Protein AF-A0A7X0LPM1-F1 (afdb_monomer)

InterPro domains:
  IPR023393 START-like domain superfamily [G3DSA:3.30.530.20] (6-110)

Organism: NCBI:txid67283

Nearest PDB structures (foldseek):
  7d63-assembly1_RT  TM=2.362E-01  e=3.576E-01  Saccharomyces cerevisiae S288C
  7d5t-assembly1_RT  TM=2.771E-01  e=4.647E-01  Saccharomyces cerevisiae S288C
  7mqa-assembly1_SW  TM=3.100E-01  e=1.613E+00  Homo sapiens
  3kow-assembly4_B  TM=3.788E-01  e=2.723E+00  Acetoanaerobium sticklandii

Radius of gyration: 17.1 Å; Cα contacts (8 Å, |Δi|>4): 146; chains: 1; bounding box: 36×41×49 Å

Solvent-accessible surface area (backbone atoms only — not comparable to full-atom values): 8740 Å² total; per-residue (Å²): 141,82,83,85,77,85,82,76,94,67,86,87,56,89,68,58,66,65,49,72,46,73,47,76,34,82,39,55,65,87,78,60,50,89,93,68,54,47,63,62,53,51,78,50,50,84,52,40,45,78,48,78,44,73,26,79,89,79,52,22,20,27,45,33,37,28,49,71,60,80,68,61,67,71,40,69,30,73,64,18,57,76,75,68,51,28,67,64,52,58,53,51,45,23,50,51,38,31,42,27,35,74,66,72,70,43,70,76,72,78,77,75,86,88,81,70,74,93,43,84,71,40,57,63,47,58,70,59,56,84,68,74,86,73,77,89,79,132

pLDDT: mean 70.12, std 21.26, range [30.03, 94.81]

Secondary structure (DSSP, 8-state):
-------------GGGGGPPEEEEESS-TTT--GGG--HHHHTTGGGEEEEEEEPTTS--EEEEEEESSPPPTTTTSHHHHHHT--HHHHHHHHHHHHHHHHHHSS--PPPP-------HHHHHHHHHSTT--S----

Sequence (138 aa):
MFVLRTMAARGAEPDDVHRWLVVTVQRGPGDLQPDKLPTPLQDYGDRIETRLSPAPGDRGTEIAVRFRQPPPAQSASVGARITGDDPRQGLRLALREAKSLLETGEIMRADAPSTTRSTPGGKLIGLMSRRADGEGVL

Structure (mmCIF, N/CA/C/O backbone):
data_AF-A0A7X0LPM1-F1
#
_entry.id   AF-A0A7X0LPM1-F1
#
loop_
_atom_site.group_PDB
_atom_site.id
_atom_site.type_symbol
_atom_site.label_atom_id
_atom_site.label_alt_id
_atom_site.label_comp_id
_atom_site.label_asym_id
_atom_site.label_entity_id
_atom_site.label_seq_id
_atom_site.pdbx_PDB_ins_code
_atom_site.Cartn_x
_atom_site.Cartn_y
_atom_site.Cartn_z
_atom_site.occupancy
_atom_site.B_iso_or_equiv
_atom_site.auth_seq_id
_atom_site.auth_comp_id
_atom_site.auth_asym_id
_atom_site.auth_atom_id
_atom_site.pdbx_PDB_model_num
ATOM 1 N N . MET A 1 1 ? 15.619 2.619 21.417 1.00 30.78 1 MET A N 1
ATOM 2 C CA . MET A 1 1 ? 16.415 3.267 20.352 1.00 30.78 1 MET A CA 1
ATOM 3 C C . MET A 1 1 ? 15.558 3.280 19.091 1.00 30.78 1 MET A C 1
ATOM 5 O O . MET A 1 1 ? 15.501 2.276 18.401 1.00 30.78 1 MET A O 1
ATOM 9 N N . PHE A 1 2 ? 14.794 4.352 18.865 1.00 30.03 2 PHE A N 1
ATOM 10 C CA . PHE A 1 2 ? 13.867 4.476 17.732 1.00 30.03 2 PHE A CA 1
ATOM 11 C C . PHE A 1 2 ? 14.418 5.530 16.775 1.00 30.03 2 PHE A C 1
ATOM 13 O O . PHE A 1 2 ? 14.579 6.685 17.161 1.00 30.03 2 PHE A O 1
ATOM 20 N N . VAL A 1 3 ? 14.761 5.125 15.553 1.00 31.53 3 VAL A N 1
ATOM 21 C CA . VAL A 1 3 ? 15.267 6.041 14.528 1.00 31.53 3 VAL A CA 1
ATOM 22 C C . VAL A 1 3 ? 14.084 6.500 13.684 1.00 31.53 3 VAL A C 1
ATOM 24 O O . VAL A 1 3 ? 13.642 5.794 12.781 1.00 31.53 3 VAL A O 1
ATOM 27 N N . LEU A 1 4 ? 13.569 7.692 13.986 1.00 34.38 4 LEU A N 1
ATOM 28 C CA . LEU A 1 4 ? 12.756 8.456 13.045 1.00 34.38 4 LEU A CA 1
ATOM 29 C C . LEU A 1 4 ? 13.693 8.918 11.921 1.00 34.38 4 LEU A C 1
ATOM 31 O O . LEU A 1 4 ? 14.618 9.691 12.172 1.00 34.38 4 LEU A O 1
ATOM 35 N N . ARG A 1 5 ? 13.496 8.440 10.689 1.00 34.12 5 ARG A N 1
ATOM 36 C CA . ARG A 1 5 ? 14.253 8.924 9.526 1.00 34.12 5 ARG A CA 1
ATOM 37 C C . ARG A 1 5 ? 13.341 9.729 8.611 1.00 34.12 5 ARG A C 1
ATOM 39 O O . ARG A 1 5 ? 12.649 9.179 7.761 1.00 34.12 5 ARG A O 1
ATOM 46 N N . THR A 1 6 ? 13.397 11.046 8.773 1.00 42.97 6 THR A N 1
ATOM 47 C CA . THR A 1 6 ? 12.982 12.028 7.766 1.00 42.97 6 THR A CA 1
ATOM 48 C C . THR A 1 6 ? 13.796 11.793 6.493 1.00 42.97 6 THR A C 1
ATOM 50 O O . THR A 1 6 ? 15.020 11.664 6.566 1.00 42.97 6 THR A O 1
ATOM 53 N N . MET A 1 7 ? 13.160 11.728 5.322 1.00 35.91 7 MET A N 1
ATOM 54 C CA . MET A 1 7 ? 13.886 11.637 4.051 1.00 35.91 7 MET A CA 1
ATOM 55 C C . MET A 1 7 ? 13.749 12.935 3.264 1.00 35.91 7 MET A C 1
ATOM 57 O O . MET A 1 7 ? 12.765 13.167 2.572 1.00 35.91 7 MET A O 1
ATOM 61 N N . ALA A 1 8 ? 14.788 13.760 3.392 1.00 31.42 8 ALA A N 1
ATOM 62 C CA . ALA A 1 8 ? 15.138 14.789 2.430 1.00 31.42 8 ALA A CA 1
ATOM 63 C C . ALA A 1 8 ? 15.562 14.137 1.103 1.00 31.42 8 ALA A C 1
ATOM 65 O O . ALA A 1 8 ? 16.263 13.120 1.098 1.00 31.42 8 ALA A O 1
ATOM 66 N N . ALA A 1 9 ? 15.151 14.748 -0.007 1.00 44.00 9 ALA A N 1
ATOM 67 C CA . ALA A 1 9 ? 15.547 14.377 -1.356 1.00 44.00 9 ALA A CA 1
ATOM 68 C C . ALA A 1 9 ? 17.078 14.409 -1.505 1.00 44.00 9 ALA A C 1
ATOM 70 O O . ALA A 1 9 ? 17.698 15.469 -1.412 1.00 44.00 9 ALA A O 1
ATOM 71 N N . ARG A 1 10 ? 17.693 13.248 -1.750 1.00 30.55 10 ARG A N 1
ATOM 72 C CA . ARG A 1 10 ? 19.065 13.127 -2.262 1.00 30.55 10 ARG A CA 1
ATOM 73 C C . ARG A 1 10 ? 19.135 11.971 -3.253 1.00 30.55 10 ARG A C 1
ATOM 75 O O . ARG A 1 10 ? 18.410 10.995 -3.106 1.00 30.55 10 ARG A O 1
ATOM 82 N N . GLY A 1 11 ? 19.968 12.169 -4.275 1.00 33.62 11 GLY A N 1
ATOM 83 C CA . GLY A 1 11 ? 20.115 11.328 -5.459 1.00 33.62 11 GLY A CA 1
ATOM 84 C C . GLY A 1 11 ? 20.202 9.835 -5.159 1.00 33.62 11 GLY A C 1
ATOM 85 O O . GLY A 1 11 ? 20.783 9.404 -4.168 1.00 33.62 11 GLY A O 1
ATOM 86 N N . ALA A 1 12 ? 19.563 9.081 -6.040 1.00 41.97 12 ALA A N 1
ATOM 87 C CA . ALA A 1 12 ? 19.219 7.688 -5.859 1.00 41.97 12 ALA A CA 1
ATOM 88 C C . ALA A 1 12 ? 20.395 6.741 -6.138 1.00 41.97 12 ALA A C 1
ATOM 90 O O . ALA A 1 12 ? 20.701 6.442 -7.294 1.00 41.97 12 ALA A O 1
ATOM 91 N N . GLU A 1 13 ? 21.018 6.273 -5.060 1.00 37.94 13 GLU A N 1
ATOM 92 C CA . GLU A 1 13 ? 21.995 5.181 -5.012 1.00 37.94 13 GLU A CA 1
ATOM 93 C C . GLU A 1 13 ? 21.317 3.812 -5.301 1.00 37.94 13 GLU A C 1
ATOM 95 O O . GLU A 1 13 ? 20.100 3.678 -5.136 1.00 37.94 13 GLU A O 1
ATOM 100 N N . PRO A 1 14 ? 22.068 2.763 -5.701 1.00 44.66 14 PRO A N 1
ATOM 101 C CA . PRO A 1 14 ? 21.531 1.421 -5.996 1.00 44.66 14 PRO A CA 1
ATOM 102 C C . PRO A 1 14 ? 20.707 0.775 -4.861 1.00 44.66 14 PRO A C 1
ATOM 104 O O . PRO A 1 14 ? 19.914 -0.133 -5.109 1.00 44.66 14 PRO A O 1
ATOM 107 N N . ASP A 1 15 ? 20.851 1.275 -3.634 1.00 52.69 15 ASP A N 1
ATOM 108 C CA . ASP A 1 15 ? 20.149 0.835 -2.421 1.00 52.69 15 ASP A CA 1
ATOM 109 C C . ASP A 1 15 ? 18.631 1.139 -2.441 1.00 52.69 15 ASP A C 1
ATOM 111 O O . ASP A 1 15 ? 17.836 0.590 -1.675 1.00 52.69 15 ASP A O 1
ATOM 115 N N . ASP A 1 16 ? 18.186 1.997 -3.364 1.00 59.28 16 ASP A N 1
ATOM 116 C CA . ASP A 1 16 ? 16.804 2.473 -3.424 1.00 59.28 16 ASP A CA 1
ATOM 117 C C . ASP A 1 16 ? 15.776 1.391 -3.765 1.00 59.28 16 ASP A C 1
ATOM 119 O O . ASP A 1 16 ? 14.624 1.466 -3.336 1.00 59.28 16 ASP A O 1
ATOM 123 N N . VAL A 1 17 ? 16.169 0.370 -4.520 1.00 58.44 17 VAL A N 1
ATOM 124 C CA . VAL A 1 17 ? 15.283 -0.716 -4.961 1.00 58.44 17 VAL A CA 1
ATOM 125 C C . VAL A 1 17 ? 14.799 -1.579 -3.788 1.00 58.44 17 VAL A C 1
ATOM 127 O O . VAL A 1 17 ? 13.678 -2.089 -3.814 1.00 58.44 17 VAL A O 1
ATOM 130 N N . HIS A 1 18 ? 15.609 -1.698 -2.735 1.00 64.50 18 HIS A N 1
ATOM 131 C CA . HIS A 1 18 ? 15.300 -2.490 -1.542 1.00 64.50 18 HIS A CA 1
ATOM 132 C C . HIS A 1 18 ? 14.502 -1.722 -0.486 1.00 64.50 18 HIS A C 1
ATOM 134 O O . HIS A 1 18 ? 14.124 -2.284 0.550 1.00 64.50 18 HIS A O 1
ATOM 140 N N . ARG A 1 19 ? 14.236 -0.434 -0.728 1.00 80.56 19 ARG A N 1
ATOM 141 C CA . ARG A 1 19 ? 13.535 0.422 0.220 1.00 80.56 19 ARG A CA 1
ATOM 142 C C . ARG A 1 19 ? 12.050 0.072 0.270 1.00 80.56 19 ARG A C 1
ATOM 144 O O . ARG A 1 19 ? 11.359 0.097 -0.749 1.00 80.56 19 ARG A O 1
ATOM 151 N N . TRP A 1 20 ? 11.574 -0.163 1.489 1.00 90.12 20 TRP A N 1
ATOM 152 C CA . TRP A 1 20 ? 10.162 -0.320 1.816 1.00 90.12 20 TRP A CA 1
ATOM 153 C C . TRP A 1 20 ? 9.323 0.843 1.284 1.00 90.12 20 TRP A C 1
ATOM 155 O O . TRP A 1 20 ? 9.640 2.012 1.518 1.00 90.12 20 TRP A O 1
ATOM 165 N N . LEU A 1 21 ? 8.243 0.506 0.589 1.00 91.62 21 LEU A N 1
ATOM 166 C CA . LEU A 1 21 ? 7.145 1.407 0.268 1.00 91.62 21 LEU A CA 1
ATOM 167 C C . LEU A 1 21 ? 6.043 1.162 1.294 1.00 91.62 21 LEU A C 1
ATOM 169 O O . LEU A 1 21 ? 5.663 0.013 1.504 1.00 91.62 21 LEU A O 1
ATOM 173 N N . VAL A 1 22 ? 5.564 2.217 1.948 1.00 93.38 22 VAL A N 1
ATOM 174 C CA . VAL A 1 22 ? 4.619 2.106 3.066 1.00 93.38 22 VAL A CA 1
ATOM 175 C C . VAL A 1 22 ? 3.409 2.985 2.797 1.00 93.38 22 VAL A C 1
ATOM 177 O O . VAL A 1 22 ? 3.564 4.141 2.404 1.00 93.38 22 VAL A O 1
ATOM 180 N N . VAL A 1 23 ? 2.215 2.443 3.027 1.00 93.75 23 VAL A N 1
ATOM 181 C CA . VAL A 1 23 ? 0.956 3.196 3.031 1.00 93.75 23 VAL A CA 1
ATOM 182 C C . VAL A 1 23 ? 0.173 2.875 4.296 1.00 93.75 23 VAL A C 1
ATOM 184 O O . VAL A 1 23 ? 0.148 1.733 4.743 1.00 93.75 23 VAL A O 1
ATOM 187 N N . THR A 1 24 ? -0.490 3.873 4.868 1.00 93.12 24 THR A N 1
ATOM 188 C CA . THR A 1 24 ? -1.446 3.666 5.961 1.00 93.12 24 THR A CA 1
ATOM 189 C C . THR A 1 24 ? -2.841 3.484 5.383 1.00 93.12 24 THR A C 1
ATOM 191 O O . THR A 1 24 ? -3.232 4.257 4.509 1.00 93.12 24 THR A O 1
ATOM 194 N N . VAL A 1 25 ? -3.596 2.506 5.874 1.00 92.94 25 VAL A N 1
ATOM 195 C CA . VAL A 1 25 ? -5.004 2.276 5.534 1.00 92.94 25 VAL A CA 1
ATOM 196 C C . VAL A 1 25 ? -5.875 2.393 6.781 1.00 92.94 25 VAL A C 1
ATOM 198 O O . VAL A 1 25 ? -5.492 1.925 7.855 1.00 92.94 25 VAL A O 1
ATOM 201 N N . GLN A 1 26 ? -7.056 2.992 6.638 1.00 91.69 26 GLN A N 1
ATOM 202 C CA . GLN A 1 26 ? -8.026 3.191 7.724 1.00 91.69 26 GLN A CA 1
ATOM 203 C C . GLN A 1 26 ? -8.790 1.895 8.062 1.00 91.69 26 GLN A C 1
ATOM 205 O O . GLN A 1 26 ? -10.012 1.815 7.956 1.00 91.69 26 GLN A O 1
ATOM 210 N N . ARG A 1 27 ? -8.048 0.848 8.432 1.00 87.19 27 ARG A N 1
ATOM 211 C CA . ARG A 1 27 ? -8.547 -0.463 8.868 1.00 87.19 27 ARG A CA 1
ATOM 212 C C . ARG A 1 27 ? -7.831 -0.893 10.141 1.00 87.19 27 ARG A C 1
ATOM 214 O O . ARG A 1 27 ? -6.641 -0.601 10.299 1.00 87.19 27 ARG A O 1
ATOM 221 N N . GLY A 1 28 ? -8.536 -1.589 11.030 1.00 83.38 28 GLY A N 1
ATOM 222 C CA . GLY A 1 28 ? -7.937 -2.131 12.243 1.00 83.38 28 GLY A CA 1
ATOM 223 C C . GLY A 1 28 ? -6.928 -3.241 11.919 1.00 83.38 28 GLY A C 1
ATOM 224 O O . GLY A 1 28 ? -7.081 -3.936 10.913 1.00 83.38 28 GLY A O 1
ATOM 225 N N . PRO A 1 29 ? -5.908 -3.466 12.766 1.00 76.19 29 PRO A N 1
ATOM 226 C CA . PRO A 1 29 ? -4.882 -4.484 12.516 1.00 76.19 29 PRO A CA 1
ATOM 227 C C . PRO A 1 29 ? -5.430 -5.922 12.487 1.00 76.19 29 PRO A C 1
ATOM 229 O O . PRO A 1 29 ? -4.780 -6.800 11.932 1.00 76.19 29 PRO A O 1
ATOM 232 N N . GLY A 1 30 ? -6.617 -6.171 13.055 1.00 83.12 30 GLY A N 1
ATOM 233 C CA . GLY A 1 30 ? -7.320 -7.459 12.961 1.00 83.12 30 GLY A CA 1
ATOM 234 C C . GLY A 1 30 ? -8.171 -7.632 11.696 1.00 83.12 30 GLY A C 1
ATOM 235 O O . GLY A 1 30 ? -8.560 -8.754 11.377 1.00 83.12 30 GLY A O 1
ATOM 236 N N . ASP A 1 31 ? -8.430 -6.546 10.963 1.00 86.31 31 ASP A N 1
ATOM 237 C CA . ASP A 1 31 ? -9.264 -6.553 9.755 1.00 86.31 31 ASP A CA 1
ATOM 238 C C . ASP A 1 31 ? -8.460 -6.906 8.497 1.00 86.31 31 ASP A C 1
ATOM 240 O O . ASP A 1 31 ? -9.033 -7.175 7.440 1.00 86.31 31 ASP A O 1
ATOM 244 N N . LEU A 1 32 ? -7.127 -6.887 8.592 1.00 87.00 32 LEU A N 1
ATOM 245 C CA . LEU A 1 32 ? -6.221 -7.155 7.484 1.00 87.00 32 LEU A CA 1
ATOM 246 C C . LEU A 1 32 ? -5.430 -8.429 7.733 1.00 87.00 32 LEU A C 1
ATOM 248 O O . LEU A 1 32 ? -4.840 -8.624 8.792 1.00 87.00 32 LEU A O 1
ATOM 252 N N . GLN A 1 33 ? -5.374 -9.273 6.711 1.00 85.88 33 GLN A N 1
ATOM 253 C CA . GLN A 1 33 ? -4.561 -10.482 6.711 1.00 85.88 33 GLN A CA 1
ATOM 254 C C . GLN A 1 33 ? -3.660 -10.443 5.469 1.00 85.88 33 GLN A C 1
ATOM 256 O O . GLN A 1 33 ? -4.156 -10.091 4.393 1.00 85.88 33 GLN A O 1
ATOM 261 N N . PRO A 1 34 ? -2.350 -10.745 5.577 1.00 80.56 34 PRO A N 1
ATOM 262 C CA . PRO A 1 34 ? -1.427 -10.664 4.441 1.00 80.56 34 PRO A CA 1
ATOM 263 C C . PRO A 1 34 ? -1.852 -11.515 3.235 1.00 80.56 34 PRO A C 1
ATOM 265 O O . PRO A 1 34 ? -1.619 -11.126 2.096 1.00 80.56 34 PRO A O 1
ATOM 268 N N . ASP A 1 35 ? -2.507 -12.646 3.488 1.00 83.38 35 ASP A N 1
ATOM 269 C CA . ASP A 1 35 ? -3.063 -13.584 2.506 1.00 83.38 35 ASP A CA 1
ATOM 270 C C . ASP A 1 35 ? -4.366 -13.098 1.848 1.00 83.38 35 ASP A C 1
ATOM 272 O O . ASP A 1 35 ? -4.782 -13.646 0.830 1.00 83.38 35 ASP A O 1
ATOM 276 N N . LYS A 1 36 ? -5.003 -12.052 2.391 1.00 86.12 36 LYS A N 1
ATOM 277 C CA . LYS A 1 36 ? -6.280 -11.497 1.904 1.00 86.12 36 LYS A CA 1
ATOM 278 C C . LYS A 1 36 ? -6.165 -10.065 1.395 1.00 86.12 36 LYS A C 1
ATOM 280 O O . LYS A 1 36 ? -7.166 -9.356 1.297 1.00 86.12 36 LYS A O 1
ATOM 285 N N . LEU A 1 37 ? -4.952 -9.615 1.088 1.00 88.94 37 LEU A N 1
ATOM 286 C CA . LEU A 1 37 ? -4.752 -8.295 0.497 1.00 88.94 37 LEU A CA 1
ATOM 287 C C . LEU A 1 37 ? -5.404 -8.205 -0.891 1.00 88.94 37 LEU A C 1
ATOM 289 O O . LEU A 1 37 ? -5.560 -9.229 -1.542 1.00 88.94 37 LEU A O 1
ATOM 293 N N . PRO A 1 38 ? -5.790 -7.014 -1.375 1.00 90.50 38 PRO A N 1
ATOM 294 C CA . PRO A 1 38 ? -6.446 -6.871 -2.675 1.00 90.50 38 PRO A CA 1
ATOM 295 C C . PRO A 1 38 ? -5.604 -7.356 -3.864 1.00 90.50 38 PRO A C 1
ATOM 297 O O . PRO A 1 38 ? -4.371 -7.322 -3.819 1.00 90.50 38 PRO A O 1
ATOM 300 N N . THR A 1 39 ? -6.281 -7.720 -4.961 1.00 91.88 39 THR A N 1
ATOM 301 C CA . THR A 1 39 ? -5.679 -8.245 -6.203 1.00 91.88 39 THR A CA 1
ATOM 302 C C . THR A 1 39 ? -4.463 -7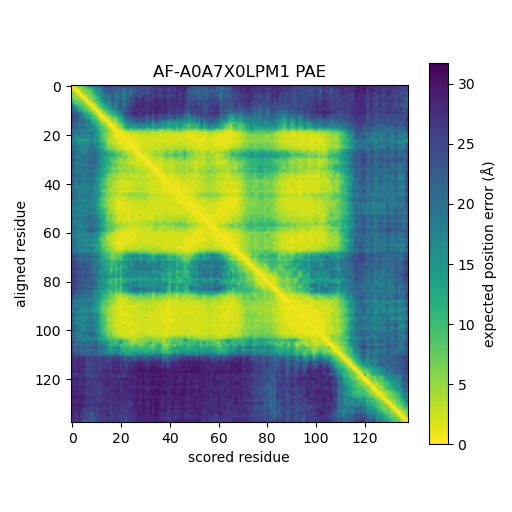.460 -6.708 1.00 91.88 39 THR A C 1
ATOM 304 O O . THR A 1 39 ? -3.457 -8.112 -6.973 1.00 91.88 39 THR A O 1
ATOM 307 N N . PRO A 1 40 ? -4.449 -6.106 -6.731 1.00 91.81 40 PRO A N 1
ATOM 308 C CA . PRO A 1 40 ? -3.269 -5.359 -7.178 1.00 91.81 40 PRO A CA 1
ATOM 309 C C . PRO A 1 40 ? -1.961 -5.727 -6.456 1.00 91.81 40 PRO A C 1
ATOM 311 O O . PRO A 1 40 ? -0.891 -5.662 -7.053 1.00 91.81 40 PRO A O 1
ATOM 314 N N . LEU A 1 41 ? -2.017 -6.135 -5.180 1.00 90.50 41 LEU A N 1
ATOM 315 C CA . LEU A 1 41 ? -0.845 -6.641 -4.453 1.00 90.50 41 LEU A CA 1
ATOM 316 C C . LEU A 1 41 ? -0.652 -8.153 -4.621 1.00 90.50 41 LEU A C 1
ATOM 318 O O . LEU A 1 41 ? 0.492 -8.608 -4.647 1.00 90.50 41 LEU A O 1
ATOM 322 N N . GLN A 1 42 ? -1.734 -8.927 -4.756 1.00 91.19 42 GLN A N 1
ATOM 323 C CA . GLN A 1 42 ? -1.648 -10.374 -5.002 1.00 91.19 42 GLN A CA 1
ATOM 324 C C . GLN A 1 42 ? -0.965 -10.699 -6.334 1.00 91.19 42 GLN A C 1
ATOM 326 O O . GLN A 1 42 ? -0.223 -11.675 -6.399 1.00 91.19 42 GLN A O 1
ATOM 331 N N . ASP A 1 43 ? -1.134 -9.858 -7.358 1.00 91.44 43 ASP A N 1
ATOM 332 C CA . ASP A 1 43 ? -0.515 -10.030 -8.681 1.00 91.44 43 ASP A CA 1
ATOM 333 C C . ASP A 1 43 ? 1.024 -10.063 -8.623 1.00 91.44 43 ASP A C 1
ATOM 335 O O . ASP A 1 43 ? 1.693 -10.612 -9.503 1.00 91.44 43 ASP A O 1
ATOM 339 N N . TYR A 1 44 ? 1.613 -9.503 -7.562 1.00 90.75 44 TYR A N 1
ATOM 340 C CA . TYR A 1 44 ? 3.048 -9.590 -7.308 1.00 90.75 44 TYR A CA 1
ATOM 341 C C . TYR A 1 44 ? 3.455 -10.885 -6.595 1.00 90.75 44 TYR A C 1
ATOM 343 O O . TYR A 1 44 ? 4.598 -11.320 -6.758 1.00 90.75 44 TYR A O 1
ATOM 351 N N . GLY A 1 45 ? 2.552 -11.503 -5.830 1.00 89.56 45 GLY A N 1
ATOM 352 C CA . GLY A 1 45 ? 2.771 -12.756 -5.109 1.00 89.56 45 GLY A CA 1
ATOM 353 C C . GLY A 1 45 ? 4.098 -12.786 -4.346 1.00 89.56 45 GLY A C 1
ATOM 354 O O . GLY A 1 45 ? 4.477 -11.833 -3.662 1.00 89.56 45 GLY A O 1
ATOM 355 N N . ASP A 1 46 ? 4.862 -13.860 -4.536 1.00 90.25 46 ASP A N 1
ATOM 356 C CA . ASP A 1 46 ? 6.149 -14.069 -3.865 1.00 90.25 46 ASP A CA 1
ATOM 357 C C . ASP A 1 46 ? 7.267 -13.126 -4.331 1.00 90.25 46 ASP A C 1
ATOM 359 O O . ASP A 1 46 ? 8.350 -13.113 -3.746 1.00 90.25 46 ASP A O 1
ATOM 363 N N . ARG A 1 47 ? 7.045 -12.297 -5.360 1.00 89.38 47 ARG A N 1
ATOM 364 C CA . ARG A 1 47 ? 8.050 -11.319 -5.818 1.00 89.38 47 ARG A CA 1
ATOM 365 C C . ARG A 1 47 ? 8.254 -10.201 -4.802 1.00 89.38 47 ARG A C 1
ATOM 367 O O . ARG A 1 47 ? 9.303 -9.548 -4.820 1.00 89.38 47 ARG A O 1
ATOM 374 N N . ILE A 1 48 ? 7.271 -9.983 -3.930 1.00 90.88 48 ILE A N 1
ATOM 375 C CA . ILE A 1 48 ? 7.320 -8.977 -2.878 1.00 90.88 48 ILE A CA 1
ATOM 376 C C . ILE A 1 48 ? 7.323 -9.612 -1.488 1.00 90.88 48 ILE A C 1
ATOM 378 O O . ILE A 1 48 ? 6.879 -10.737 -1.257 1.00 90.88 48 ILE A O 1
ATOM 382 N N . GLU A 1 49 ? 7.899 -8.880 -0.549 1.00 92.00 49 GLU A N 1
ATOM 383 C CA . GLU A 1 49 ? 7.722 -9.097 0.876 1.00 92.00 49 GLU A CA 1
ATOM 384 C C . GLU A 1 49 ? 6.731 -8.053 1.381 1.00 92.00 49 GLU A C 1
ATOM 386 O O . GLU A 1 49 ? 6.904 -6.867 1.092 1.00 92.00 49 GLU A O 1
ATOM 391 N N . THR A 1 50 ? 5.735 -8.494 2.149 1.00 93.19 50 THR A N 1
ATOM 392 C CA . THR A 1 50 ? 4.688 -7.635 2.709 1.00 93.19 50 THR A CA 1
ATOM 393 C C . THR A 1 50 ? 4.683 -7.737 4.226 1.00 93.19 50 THR A C 1
ATOM 395 O O . THR A 1 50 ? 4.788 -8.830 4.783 1.00 93.19 50 THR A O 1
ATOM 398 N N . ARG A 1 51 ? 4.555 -6.597 4.905 1.00 93.19 51 ARG A N 1
ATOM 399 C CA . ARG A 1 51 ? 4.441 -6.502 6.362 1.00 93.19 51 ARG A CA 1
ATOM 400 C C . ARG A 1 51 ? 3.254 -5.628 6.733 1.00 93.19 51 ARG A C 1
ATOM 402 O O . ARG A 1 51 ? 3.033 -4.596 6.103 1.00 93.19 51 ARG A O 1
ATOM 409 N N . LEU A 1 52 ? 2.530 -6.050 7.764 1.00 93.06 52 LEU A N 1
ATOM 410 C CA . LEU A 1 52 ? 1.433 -5.303 8.366 1.00 93.06 52 LEU A CA 1
ATOM 411 C C . LEU A 1 52 ? 1.835 -4.892 9.782 1.00 93.06 52 LEU A C 1
ATOM 413 O O . LEU A 1 52 ? 2.341 -5.719 10.544 1.00 93.06 52 LEU A O 1
ATOM 417 N N . SER A 1 53 ? 1.608 -3.634 10.136 1.00 93.25 53 SER A N 1
ATOM 418 C CA . SER A 1 53 ? 1.841 -3.118 11.488 1.00 93.25 53 SER A CA 1
ATOM 419 C C . SER A 1 53 ? 0.798 -2.066 11.854 1.00 93.25 53 SER A C 1
ATOM 421 O O . SER A 1 53 ? 0.326 -1.365 10.965 1.00 93.25 53 SER A O 1
ATOM 423 N N . PRO A 1 54 ? 0.429 -1.901 13.136 1.00 93.50 54 PRO A N 1
ATOM 424 C CA . PRO A 1 54 ? -0.419 -0.788 13.552 1.00 93.50 54 PRO A CA 1
ATOM 425 C C . PRO A 1 54 ? 0.188 0.550 13.121 1.00 93.50 54 PRO A C 1
ATOM 427 O O . PRO A 1 54 ? 1.385 0.780 13.305 1.00 93.50 54 PRO A O 1
ATOM 430 N N . ALA A 1 55 ? -0.635 1.422 12.548 1.00 91.88 55 ALA A N 1
ATOM 431 C CA . ALA A 1 55 ? -0.203 2.745 12.137 1.00 91.88 55 ALA A CA 1
ATOM 432 C C . ALA A 1 55 ? -0.022 3.663 13.356 1.00 91.88 55 ALA A C 1
ATOM 434 O O . ALA A 1 55 ? -0.792 3.593 14.321 1.00 91.88 55 ALA A O 1
ATOM 435 N N . PRO A 1 56 ? 0.966 4.570 13.323 1.00 89.25 56 PRO A N 1
ATOM 436 C CA . PRO A 1 56 ? 1.201 5.503 14.410 1.00 89.25 56 PRO A CA 1
ATOM 437 C C . PRO A 1 56 ? 0.017 6.460 14.582 1.00 89.25 56 PRO A C 1
ATOM 439 O O . PRO A 1 56 ? -0.554 6.959 13.611 1.00 89.25 56 PRO A O 1
ATOM 442 N N . GLY A 1 57 ? -0.310 6.758 15.840 1.00 90.19 57 GLY A N 1
ATOM 443 C CA . GLY A 1 57 ? -1.404 7.668 16.184 1.00 90.19 57 GLY A CA 1
ATOM 444 C C . GLY A 1 57 ? -2.795 7.099 15.905 1.00 90.19 57 GLY A C 1
ATOM 445 O O . GLY A 1 57 ? -3.688 7.876 15.590 1.00 90.19 57 GLY A O 1
ATOM 446 N N . ASP A 1 58 ? -2.949 5.772 15.978 1.00 86.56 58 ASP A N 1
ATOM 447 C CA . ASP A 1 58 ? -4.230 5.064 15.835 1.00 86.56 58 ASP A CA 1
ATOM 448 C C . ASP A 1 58 ? -4.958 5.354 14.509 1.00 86.56 58 ASP A C 1
ATOM 450 O O . ASP A 1 58 ? -6.178 5.441 14.424 1.00 86.56 58 ASP A O 1
ATOM 454 N N . ARG A 1 59 ? -4.185 5.525 13.428 1.00 89.19 59 ARG A N 1
ATOM 455 C CA . ARG A 1 59 ? -4.719 5.828 12.085 1.00 89.19 59 ARG A CA 1
ATOM 456 C C . ARG A 1 59 ? -5.062 4.581 11.264 1.00 89.19 59 ARG A C 1
ATOM 458 O O . ARG A 1 59 ? -5.202 4.670 10.045 1.00 89.19 59 ARG A O 1
ATOM 465 N N . GLY A 1 60 ? -5.152 3.422 11.913 1.00 92.75 60 GLY A N 1
ATOM 466 C CA . GLY A 1 60 ? -5.377 2.126 11.276 1.00 92.75 60 GLY A CA 1
ATOM 467 C C . GLY A 1 60 ? -4.103 1.291 11.161 1.00 92.75 60 GLY A C 1
ATOM 468 O O . GLY A 1 60 ? -3.399 1.096 12.150 1.00 92.75 60 GLY A O 1
ATOM 469 N N . THR A 1 61 ? -3.803 0.782 9.966 1.00 93.62 61 THR A N 1
ATOM 470 C CA . THR A 1 61 ? -2.721 -0.191 9.733 1.00 93.62 61 THR A CA 1
ATOM 471 C C . THR A 1 61 ? -1.781 0.290 8.633 1.00 93.62 61 THR A C 1
ATOM 473 O O . THR A 1 61 ? -2.216 0.774 7.593 1.00 93.62 61 THR A O 1
ATOM 476 N N . GLU A 1 62 ? -0.478 0.164 8.842 1.00 94.81 62 GLU A N 1
ATOM 477 C CA . GLU A 1 62 ? 0.541 0.335 7.812 1.00 94.81 62 GLU A CA 1
ATOM 478 C C . GLU A 1 62 ? 0.746 -0.965 7.033 1.00 94.81 62 GLU A C 1
ATOM 480 O O . GLU A 1 62 ? 0.967 -2.030 7.612 1.00 94.81 62 GLU A O 1
ATOM 485 N N . ILE A 1 63 ? 0.707 -0.856 5.705 1.00 94.12 63 ILE A N 1
ATOM 486 C CA . ILE A 1 63 ? 1.081 -1.902 4.757 1.00 94.12 63 ILE A CA 1
ATOM 487 C C . ILE A 1 63 ? 2.424 -1.502 4.156 1.00 94.12 63 ILE A C 1
ATOM 489 O O . ILE A 1 63 ? 2.515 -0.510 3.428 1.00 94.12 63 ILE A O 1
ATOM 493 N N . ALA A 1 64 ? 3.464 -2.273 4.458 1.00 93.19 64 ALA A N 1
ATOM 494 C CA . ALA A 1 64 ? 4.802 -2.082 3.920 1.00 93.19 64 ALA A CA 1
ATOM 495 C C . ALA A 1 64 ? 5.128 -3.186 2.910 1.00 93.19 64 ALA A C 1
ATOM 497 O O . ALA A 1 64 ? 5.022 -4.366 3.238 1.00 93.19 64 ALA A O 1
ATOM 498 N N . VAL A 1 65 ? 5.568 -2.814 1.707 1.00 92.81 65 VAL A N 1
ATOM 499 C CA . VAL A 1 65 ? 5.991 -3.756 0.6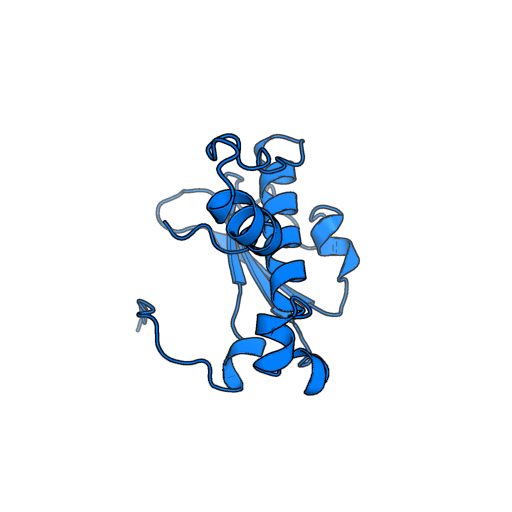59 1.00 92.81 65 VAL A CA 1
ATOM 500 C C . VAL A 1 65 ? 7.380 -3.426 0.129 1.00 92.81 65 VAL A C 1
ATOM 502 O O . VAL A 1 65 ? 7.782 -2.262 0.050 1.00 92.81 65 VAL A O 1
ATOM 505 N N . ARG A 1 66 ? 8.119 -4.456 -0.277 1.00 90.25 66 ARG A N 1
ATOM 506 C CA . ARG A 1 66 ? 9.359 -4.321 -1.055 1.00 90.25 66 ARG A CA 1
ATOM 507 C C . ARG A 1 66 ? 9.536 -5.506 -1.992 1.00 90.25 66 ARG A C 1
ATOM 509 O O . ARG A 1 66 ? 9.024 -6.583 -1.709 1.00 90.25 66 ARG A O 1
ATOM 516 N N . PHE A 1 67 ? 10.320 -5.349 -3.054 1.00 88.88 67 PHE A N 1
ATOM 517 C CA . PHE A 1 67 ? 10.738 -6.492 -3.866 1.00 88.88 67 PHE A CA 1
ATOM 518 C C . PHE A 1 67 ? 11.741 -7.371 -3.106 1.00 88.88 67 PHE A C 1
ATOM 520 O O . PHE A 1 67 ? 12.660 -6.859 -2.463 1.00 88.88 67 PHE A O 1
ATOM 527 N N . ARG A 1 68 ? 11.581 -8.698 -3.195 1.00 87.50 68 ARG A N 1
ATOM 528 C CA . ARG A 1 68 ? 12.511 -9.666 -2.581 1.00 87.50 68 ARG A CA 1
ATOM 529 C C . ARG A 1 68 ? 13.852 -9.730 -3.298 1.00 87.50 68 ARG A C 1
ATOM 531 O O . ARG A 1 68 ? 14.878 -9.942 -2.664 1.00 87.50 68 ARG A O 1
ATOM 538 N N . GLN A 1 69 ? 13.823 -9.567 -4.615 1.00 80.31 69 GLN A N 1
ATOM 539 C CA . GLN A 1 69 ? 14.994 -9.535 -5.482 1.00 80.31 69 GLN A CA 1
ATOM 540 C C . GLN A 1 69 ? 15.011 -8.200 -6.223 1.00 80.31 69 GLN A C 1
ATOM 542 O O . GLN A 1 69 ? 13.938 -7.693 -6.570 1.00 80.31 69 GLN A O 1
ATOM 547 N N . PRO A 1 70 ? 16.190 -7.613 -6.472 1.00 67.12 70 PRO A N 1
ATOM 548 C CA . PRO A 1 70 ? 16.256 -6.419 -7.290 1.00 67.12 70 PRO A CA 1
ATOM 549 C C . PRO A 1 70 ? 15.757 -6.759 -8.707 1.00 67.12 70 PRO A C 1
ATOM 551 O O . PRO A 1 70 ? 16.070 -7.835 -9.228 1.00 67.12 70 PRO A O 1
ATOM 554 N N . PRO A 1 71 ? 14.970 -5.881 -9.352 1.00 62.16 71 PRO A N 1
ATOM 555 C CA . PRO A 1 71 ? 14.651 -6.051 -10.752 1.00 62.16 71 PRO A CA 1
ATOM 556 C C . PRO A 1 71 ? 15.944 -5.958 -11.577 1.00 62.16 71 PRO A C 1
ATOM 558 O O . PRO A 1 71 ? 16.935 -5.387 -11.106 1.00 62.16 71 PRO A O 1
ATOM 561 N N . PRO A 1 72 ? 15.959 -6.498 -12.809 1.00 60.94 72 PRO A N 1
ATOM 562 C CA . PRO A 1 72 ? 17.136 -6.459 -13.670 1.00 60.94 72 PRO A CA 1
ATOM 563 C C . PRO A 1 72 ? 17.730 -5.046 -13.728 1.00 60.94 72 PRO A C 1
ATOM 565 O O . PRO A 1 72 ? 16.978 -4.075 -13.839 1.00 60.94 72 PRO A O 1
ATOM 568 N N . ALA A 1 73 ? 19.063 -4.919 -13.682 1.00 59.16 73 ALA A N 1
ATOM 569 C CA . ALA A 1 73 ? 19.767 -3.628 -13.598 1.00 59.16 73 ALA A CA 1
ATO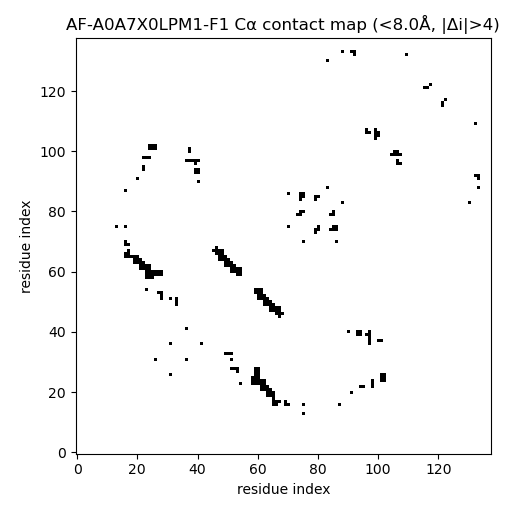M 570 C C . ALA A 1 73 ? 19.331 -2.613 -14.677 1.00 59.16 73 ALA A C 1
ATOM 572 O O . ALA A 1 73 ? 19.324 -1.406 -14.448 1.00 59.16 73 ALA A O 1
ATOM 573 N N . GLN A 1 74 ? 18.897 -3.122 -15.830 1.00 58.75 74 GLN A N 1
ATOM 574 C CA . GLN A 1 74 ? 18.352 -2.364 -16.957 1.00 58.75 74 GLN A CA 1
ATOM 575 C C . GLN A 1 74 ? 17.116 -1.539 -16.551 1.00 58.75 74 GLN A C 1
ATOM 577 O O . GLN A 1 74 ? 17.050 -0.344 -16.829 1.00 58.75 74 GLN A O 1
ATOM 582 N N . SER A 1 75 ? 16.200 -2.153 -15.802 1.00 59.38 75 SER A N 1
ATOM 583 C CA . SER A 1 75 ? 14.964 -1.566 -15.256 1.00 59.38 75 SER A CA 1
ATOM 584 C C . SER A 1 75 ? 15.175 -0.760 -13.963 1.00 59.38 75 SER A C 1
ATOM 586 O O . SER A 1 75 ? 14.319 0.025 -13.574 1.00 59.38 75 SER A O 1
ATOM 588 N N . ALA A 1 76 ? 16.328 -0.902 -13.301 1.00 60.00 76 ALA A N 1
ATOM 589 C CA . ALA A 1 76 ? 16.718 -0.068 -12.157 1.00 60.00 76 ALA A CA 1
ATOM 590 C C . ALA A 1 76 ? 17.544 1.173 -12.563 1.00 60.00 76 ALA A C 1
ATOM 592 O O . ALA A 1 76 ? 17.901 1.991 -11.711 1.00 60.00 76 ALA A O 1
ATOM 593 N N . SER A 1 77 ? 17.866 1.310 -13.854 1.00 62.94 77 SER A N 1
ATOM 594 C CA . SER A 1 77 ? 18.698 2.393 -14.375 1.00 62.94 77 SER A CA 1
ATOM 595 C C . SER A 1 77 ? 17.989 3.752 -14.322 1.00 62.94 77 SER A C 1
ATOM 597 O O . SER A 1 77 ? 16.764 3.857 -14.393 1.00 62.94 77 SER A O 1
ATOM 599 N N . VAL A 1 78 ? 18.774 4.832 -14.261 1.00 62.06 78 VAL A N 1
ATOM 600 C CA . VAL A 1 78 ? 18.251 6.207 -14.361 1.00 62.06 78 VAL A CA 1
ATOM 601 C C . VAL A 1 78 ? 17.465 6.403 -15.667 1.00 62.06 78 VAL A C 1
ATOM 603 O O . VAL A 1 78 ? 16.432 7.066 -15.665 1.00 62.06 78 VAL A O 1
ATOM 606 N N . GLY A 1 79 ? 17.899 5.759 -16.756 1.00 62.09 79 GLY A N 1
ATOM 607 C CA . GLY A 1 79 ? 17.183 5.749 -18.033 1.00 62.09 79 GLY A CA 1
ATOM 608 C C . GLY A 1 79 ? 15.790 5.126 -17.923 1.00 62.09 79 GLY A C 1
ATOM 609 O O . GLY A 1 79 ? 14.822 5.735 -18.365 1.00 62.09 79 GLY A O 1
ATOM 610 N N . ALA A 1 80 ? 15.651 3.979 -17.252 1.00 62.3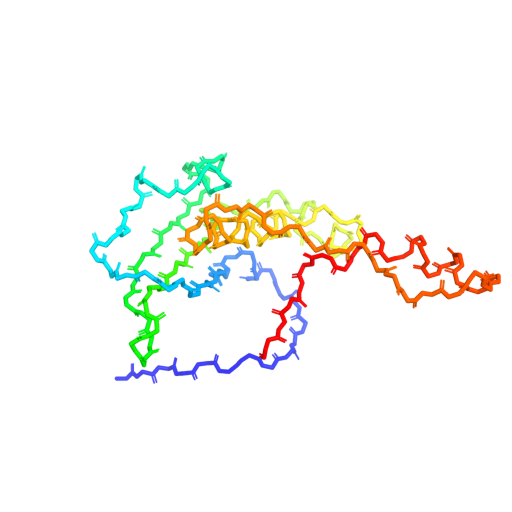8 80 ALA A N 1
ATOM 611 C CA . ALA A 1 80 ? 14.350 3.344 -17.027 1.00 62.38 80 ALA A CA 1
ATOM 612 C C . ALA A 1 80 ? 13.389 4.239 -16.224 1.00 62.38 80 ALA A C 1
ATOM 614 O O . ALA A 1 80 ? 12.212 4.339 -16.570 1.00 62.38 80 ALA A O 1
ATOM 615 N N . ARG A 1 81 ? 13.887 4.989 -15.232 1.00 60.59 81 ARG A N 1
ATOM 616 C CA . ARG A 1 81 ? 13.082 5.977 -14.481 1.00 60.59 81 ARG A CA 1
ATOM 617 C C . ARG A 1 81 ? 12.602 7.137 -15.349 1.00 60.59 81 ARG A C 1
ATOM 619 O O . ARG A 1 81 ? 11.480 7.616 -15.184 1.00 60.59 81 ARG A O 1
ATOM 626 N N . ILE A 1 82 ? 13.436 7.580 -16.288 1.00 61.16 82 ILE A N 1
ATOM 627 C CA . ILE A 1 82 ? 13.101 8.647 -17.241 1.00 61.16 82 ILE A CA 1
ATOM 628 C C . ILE A 1 82 ? 12.174 8.139 -18.355 1.00 61.16 82 ILE A C 1
ATOM 630 O O . ILE A 1 82 ? 11.371 8.923 -18.854 1.00 61.16 82 ILE A O 1
ATOM 634 N N . THR A 1 83 ? 12.210 6.847 -18.696 1.00 62.66 83 THR A N 1
ATOM 635 C CA . THR A 1 83 ? 11.363 6.241 -19.745 1.00 62.66 83 THR A CA 1
ATOM 636 C C . THR A 1 83 ? 10.058 5.639 -19.209 1.00 62.66 83 THR A C 1
ATOM 638 O O . THR A 1 83 ? 9.051 5.645 -19.908 1.00 62.66 83 THR A O 1
ATOM 641 N N . GLY A 1 84 ? 9.976 5.301 -17.920 1.00 59.47 84 GLY A N 1
ATOM 642 C CA . GLY A 1 84 ? 8.717 4.965 -17.208 1.00 59.47 84 GLY A CA 1
ATOM 643 C C . GLY A 1 84 ? 8.604 3.491 -16.909 1.00 59.47 84 GLY A C 1
ATOM 644 O O . GLY A 1 84 ? 7.528 2.983 -16.638 1.00 59.47 84 GLY A O 1
ATOM 645 N N . ASP A 1 85 ? 9.749 2.837 -16.987 1.00 64.31 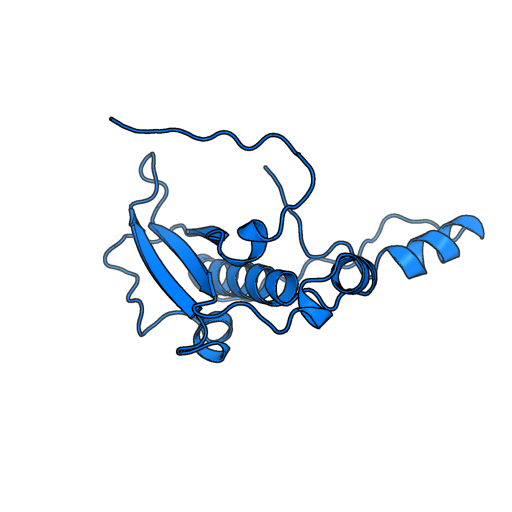85 ASP A N 1
ATOM 646 C CA . ASP A 1 85 ? 9.933 1.409 -16.876 1.00 64.31 85 ASP A CA 1
ATOM 647 C C . ASP A 1 85 ? 10.577 1.080 -15.522 1.00 64.31 85 ASP A C 1
ATOM 649 O O . ASP A 1 85 ? 11.309 0.105 -15.386 1.00 64.31 85 ASP A O 1
ATOM 653 N N . ASP A 1 86 ? 10.367 1.949 -14.519 1.00 72.44 86 ASP A N 1
ATOM 654 C CA . ASP A 1 86 ? 10.783 1.691 -13.144 1.00 72.44 86 ASP A CA 1
ATOM 655 C C . ASP A 1 86 ? 9.753 0.749 -12.496 1.00 72.44 86 ASP A C 1
ATOM 657 O O . ASP A 1 86 ? 8.615 1.162 -12.238 1.00 72.44 86 ASP A O 1
ATOM 661 N N . PRO A 1 87 ? 10.128 -0.496 -12.156 1.00 76.31 87 PRO A N 1
ATOM 662 C CA . PRO A 1 87 ? 9.227 -1.474 -11.546 1.00 76.31 87 PRO A CA 1
ATOM 663 C C . PRO A 1 87 ? 8.593 -0.985 -10.237 1.00 76.31 87 PRO A C 1
ATOM 665 O O . PRO A 1 87 ? 7.537 -1.474 -9.828 1.00 76.31 87 PRO A O 1
ATOM 668 N N . ARG A 1 88 ? 9.216 -0.006 -9.569 1.00 78.50 88 ARG A N 1
ATOM 669 C CA . ARG A 1 88 ? 8.691 0.607 -8.345 1.00 78.50 88 ARG A CA 1
ATOM 670 C C . ARG A 1 88 ? 7.479 1.486 -8.609 1.00 78.50 88 ARG A C 1
ATOM 672 O O . ARG A 1 88 ? 6.638 1.590 -7.722 1.00 78.50 88 ARG A O 1
ATOM 679 N N . GLN A 1 89 ? 7.369 2.105 -9.785 1.00 83.00 89 GLN A N 1
ATOM 680 C CA . GLN A 1 89 ? 6.185 2.891 -10.141 1.00 83.00 89 GLN A CA 1
ATOM 681 C C . GLN A 1 89 ? 4.950 1.992 -10.204 1.00 83.00 89 GLN A C 1
ATOM 683 O O . GLN A 1 89 ? 3.931 2.3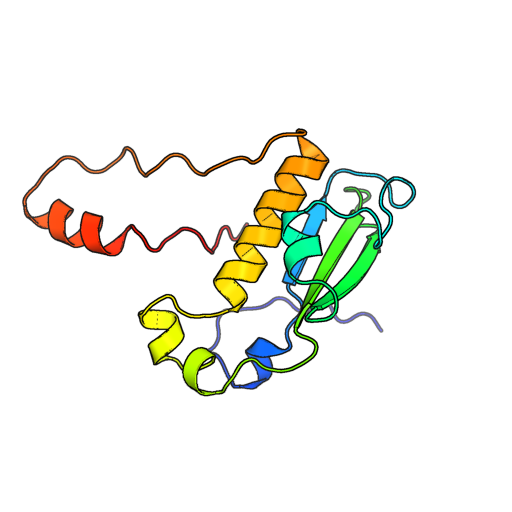33 -9.610 1.00 83.00 89 GLN A O 1
ATOM 688 N N . GLY A 1 90 ? 5.082 0.802 -10.799 1.00 86.12 90 GLY A N 1
ATOM 689 C CA . GLY A 1 90 ? 4.025 -0.212 -10.779 1.00 86.12 90 GLY A CA 1
ATOM 690 C C . GLY A 1 90 ? 3.648 -0.630 -9.356 1.00 86.12 90 GLY A C 1
ATOM 691 O O . GLY A 1 90 ? 2.475 -0.616 -9.001 1.00 86.12 90 GLY A O 1
ATOM 692 N N . LEU A 1 91 ? 4.639 -0.905 -8.498 1.00 88.94 91 LEU A N 1
ATOM 693 C CA . LEU A 1 91 ? 4.367 -1.316 -7.115 1.00 88.94 91 LEU A CA 1
ATOM 694 C C . LEU A 1 91 ? 3.729 -0.193 -6.271 1.00 88.94 91 LEU A C 1
ATOM 696 O O . LEU A 1 91 ? 2.881 -0.462 -5.422 1.00 88.94 91 LEU A O 1
ATOM 700 N N . ARG A 1 92 ? 4.100 1.073 -6.506 1.00 90.06 92 ARG A N 1
ATOM 701 C CA . ARG A 1 92 ? 3.452 2.240 -5.879 1.00 90.06 92 ARG A CA 1
ATOM 702 C C . ARG A 1 92 ? 2.004 2.395 -6.335 1.00 90.06 92 ARG A C 1
ATOM 704 O O . ARG A 1 92 ? 1.147 2.678 -5.501 1.00 90.06 92 ARG A O 1
ATOM 711 N N . LEU A 1 93 ? 1.738 2.204 -7.627 1.00 90.38 93 LEU A N 1
ATOM 712 C CA . LEU A 1 93 ? 0.380 2.225 -8.162 1.00 90.38 93 LEU A CA 1
ATOM 713 C C . LEU A 1 93 ? -0.458 1.115 -7.520 1.00 90.38 93 LEU A C 1
ATOM 715 O O . LEU A 1 93 ? -1.497 1.410 -6.942 1.00 90.38 93 LEU A O 1
ATOM 719 N N . ALA A 1 94 ? 0.049 -0.117 -7.495 1.00 91.88 94 ALA A N 1
ATOM 720 C CA . ALA A 1 94 ? -0.622 -1.248 -6.860 1.00 91.88 94 ALA A CA 1
ATOM 721 C C . ALA A 1 94 ? -0.931 -1.008 -5.371 1.00 91.88 94 ALA A C 1
ATOM 723 O O . ALA A 1 94 ? -2.027 -1.316 -4.907 1.00 91.88 94 ALA A O 1
ATOM 724 N N . LEU A 1 95 ? -0.006 -0.400 -4.616 1.00 92.94 95 LEU A N 1
ATOM 725 C CA . LEU A 1 95 ? -0.260 0.015 -3.231 1.00 92.94 95 LEU A CA 1
ATOM 726 C C . LEU A 1 95 ? -1.391 1.042 -3.120 1.00 92.94 95 LEU A C 1
ATOM 728 O O . LEU A 1 95 ? -2.203 0.965 -2.198 1.00 92.94 95 LEU A O 1
ATOM 732 N N . ARG A 1 96 ? -1.436 2.016 -4.033 1.00 90.75 96 ARG A N 1
ATOM 733 C CA . ARG A 1 96 ? -2.477 3.048 -4.057 1.00 90.75 96 ARG A CA 1
ATOM 734 C C . ARG A 1 96 ? -3.840 2.441 -4.374 1.00 90.75 96 ARG A C 1
ATOM 736 O O . ARG A 1 96 ? -4.801 2.735 -3.671 1.00 90.75 96 ARG A O 1
ATOM 743 N N . GLU A 1 97 ? -3.908 1.566 -5.370 1.00 91.31 97 GLU A N 1
ATOM 744 C CA . GLU A 1 97 ? -5.135 0.855 -5.738 1.00 91.31 97 GLU A CA 1
ATOM 745 C C . GLU A 1 97 ? -5.613 -0.059 -4.607 1.00 91.31 97 GLU A C 1
ATOM 747 O O . GLU A 1 97 ? -6.794 -0.045 -4.263 1.00 91.31 97 GLU A O 1
ATOM 752 N N . ALA A 1 98 ? -4.699 -0.791 -3.964 1.00 91.81 98 ALA A N 1
ATOM 753 C CA . ALA A 1 98 ? -5.021 -1.611 -2.803 1.00 91.81 98 ALA A CA 1
ATOM 754 C C . ALA A 1 98 ? -5.537 -0.766 -1.630 1.00 91.81 98 ALA A C 1
ATOM 756 O O . ALA A 1 98 ? -6.525 -1.143 -1.006 1.00 91.81 98 ALA A O 1
ATOM 757 N N . LYS A 1 99 ? -4.926 0.393 -1.350 1.00 92.56 99 LYS A N 1
ATOM 758 C CA . LYS A 1 99 ? -5.430 1.336 -0.341 1.00 92.56 99 LYS A CA 1
ATOM 759 C C . LYS A 1 99 ? -6.843 1.805 -0.678 1.00 92.56 99 LYS A C 1
ATOM 761 O O . LYS A 1 99 ? -7.700 1.747 0.195 1.00 92.56 99 LYS A O 1
ATOM 766 N N . SER A 1 100 ? -7.103 2.214 -1.919 1.00 91.50 100 SER A N 1
ATOM 767 C CA . SER A 1 100 ? -8.448 2.622 -2.334 1.00 91.50 100 SER A CA 1
ATOM 768 C C . SER A 1 100 ? -9.460 1.490 -2.157 1.00 91.50 100 SER A C 1
ATOM 770 O O . SER A 1 100 ? -10.463 1.685 -1.481 1.00 91.50 100 SER A O 1
ATOM 772 N N . LEU A 1 101 ? -9.156 0.275 -2.621 1.00 91.75 101 LEU A N 1
ATOM 773 C CA . LEU A 1 101 ? -10.033 -0.886 -2.432 1.00 91.75 101 LEU A CA 1
ATOM 774 C C . LEU A 1 101 ? -10.305 -1.186 -0.954 1.00 91.75 101 LEU A C 1
ATOM 776 O O . LEU A 1 101 ? -11.440 -1.472 -0.580 1.00 91.75 101 LEU A O 1
ATOM 780 N N . LEU A 1 102 ? -9.284 -1.106 -0.102 1.00 89.94 102 LEU A N 1
ATOM 781 C CA . LEU A 1 102 ? -9.446 -1.346 1.330 1.00 89.94 102 LEU A CA 1
ATOM 782 C C . LEU A 1 102 ? -10.265 -0.248 2.013 1.00 89.94 102 LEU A C 1
ATOM 784 O O . LEU A 1 102 ? -11.002 -0.553 2.948 1.00 89.94 102 LEU A O 1
ATOM 788 N N . GLU A 1 103 ? -10.154 1.005 1.580 1.00 88.00 103 GLU A N 1
ATOM 789 C CA . GLU A 1 103 ? -10.808 2.143 2.237 1.00 88.00 103 GLU A CA 1
ATOM 790 C C . GLU A 1 103 ? -12.211 2.433 1.705 1.00 88.00 103 GLU A C 1
ATOM 792 O O . GLU A 1 103 ? -13.096 2.757 2.492 1.00 88.00 103 GLU A O 1
ATOM 797 N N . THR A 1 104 ? -12.435 2.300 0.400 1.00 87.75 104 THR A N 1
ATOM 798 C CA . THR A 1 104 ? -13.694 2.681 -0.258 1.00 87.75 104 THR A CA 1
ATOM 799 C C . THR A 1 104 ? -14.395 1.517 -0.953 1.00 87.75 104 THR A C 1
ATOM 801 O O . THR A 1 104 ? -15.563 1.644 -1.301 1.00 87.75 104 THR A O 1
ATOM 804 N N . GLY A 1 105 ? -13.715 0.384 -1.157 1.00 84.50 105 GLY A N 1
ATOM 805 C CA . GLY A 1 105 ? -14.223 -0.719 -1.981 1.00 84.50 105 GLY A CA 1
ATOM 806 C C . GLY A 1 105 ? -14.083 -0.484 -3.489 1.00 84.50 105 GLY A C 1
ATOM 807 O O . GLY A 1 105 ? -14.449 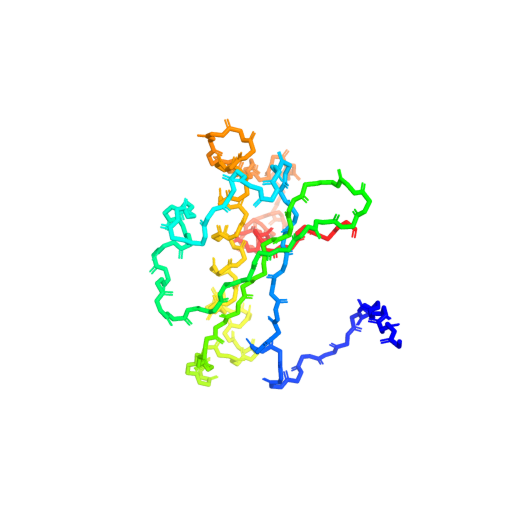-1.354 -4.274 1.00 84.50 105 GLY A O 1
ATOM 808 N N . GLU A 1 106 ? -13.518 0.651 -3.906 1.00 72.50 106 GLU A N 1
ATOM 809 C CA . GLU A 1 106 ? -13.362 1.040 -5.308 1.00 72.50 106 GLU A CA 1
ATOM 810 C C . GLU A 1 106 ? -11.913 1.451 -5.599 1.00 72.50 106 GLU A C 1
ATOM 812 O O . GLU A 1 106 ? -11.206 1.956 -4.729 1.00 72.50 106 GLU A O 1
ATOM 817 N N . ILE A 1 107 ? -11.449 1.265 -6.838 1.00 79.06 107 ILE A N 1
ATOM 818 C CA . ILE A 1 107 ? -10.144 1.788 -7.263 1.00 79.06 107 ILE A CA 1
ATOM 819 C C . ILE A 1 107 ? -10.320 3.252 -7.667 1.00 79.06 107 ILE A C 1
ATOM 821 O O . ILE A 1 107 ? -10.907 3.550 -8.708 1.00 79.06 107 ILE A O 1
ATOM 825 N N . MET A 1 108 ? -9.768 4.169 -6.874 1.00 68.31 108 MET A N 1
ATOM 826 C CA . MET A 1 108 ? -9.777 5.592 -7.197 1.00 68.31 108 MET A CA 1
ATOM 827 C C . MET A 1 108 ? -8.718 5.878 -8.267 1.00 68.31 108 MET A C 1
ATOM 829 O O . MET A 1 108 ? -7.521 5.940 -7.979 1.00 68.31 108 MET A O 1
ATOM 833 N N . ARG A 1 109 ? -9.156 6.059 -9.515 1.00 69.19 109 ARG A N 1
ATOM 834 C CA . ARG A 1 109 ? -8.287 6.581 -10.576 1.00 69.19 109 ARG A CA 1
ATOM 835 C C . ARG A 1 109 ? -8.129 8.079 -10.376 1.00 69.19 109 ARG A C 1
ATOM 837 O O . ARG A 1 109 ? -9.099 8.767 -10.073 1.00 69.19 109 ARG A O 1
ATOM 844 N N . ALA A 1 110 ? -6.911 8.583 -10.534 1.00 57.31 110 ALA A N 1
ATOM 845 C CA . ALA A 1 110 ? -6.723 10.021 -10.617 1.00 57.31 110 ALA A CA 1
ATOM 846 C C . ALA A 1 110 ? -7.513 10.551 -11.826 1.00 57.31 110 ALA A C 1
ATOM 848 O O . ALA A 1 110 ? -7.423 9.979 -12.915 1.00 57.31 110 ALA A O 1
ATOM 849 N N . ASP A 1 111 ? -8.279 11.628 -11.640 1.00 51.31 111 ASP A N 1
ATOM 850 C CA . ASP A 1 111 ? -8.829 12.366 -12.774 1.00 51.31 111 ASP A CA 1
ATOM 851 C C . ASP A 1 111 ? -7.662 12.839 -13.647 1.00 51.31 111 ASP A C 1
ATOM 853 O O . ASP A 1 111 ? -6.706 13.454 -13.161 1.00 51.31 111 ASP A O 1
ATOM 857 N N . ALA A 1 112 ? -7.717 12.529 -14.945 1.00 53.22 112 ALA A N 1
ATOM 858 C CA . ALA A 1 112 ? -6.746 13.042 -15.903 1.00 53.22 112 ALA A CA 1
ATOM 859 C C . ALA A 1 112 ? -6.712 14.583 -15.803 1.00 53.22 112 ALA A C 1
ATOM 861 O O . ALA A 1 112 ? -7.772 15.200 -15.668 1.00 53.22 112 ALA A O 1
ATOM 862 N N . PRO A 1 113 ? -5.536 15.236 -15.855 1.00 48.78 113 PRO A N 1
ATOM 863 C CA . PRO A 1 113 ? -5.423 16.645 -15.494 1.00 48.78 113 PRO A CA 1
ATOM 864 C C . PRO A 1 113 ? -6.296 17.537 -16.388 1.00 48.78 113 PRO A C 1
ATOM 866 O O . PRO A 1 113 ? -5.991 17.780 -17.555 1.00 48.78 113 PRO A O 1
ATOM 869 N N . SER A 1 114 ? -7.372 18.074 -15.810 1.00 46.31 114 SER A N 1
ATOM 870 C CA . SER A 1 114 ? -8.251 19.080 -16.411 1.00 46.31 114 SER A CA 1
ATOM 871 C C . SER A 1 114 ? -7.822 20.491 -15.994 1.00 46.31 114 SER A C 1
ATOM 873 O O . SER A 1 114 ? -8.591 21.240 -15.407 1.00 46.31 114 SER A O 1
ATOM 875 N N . THR A 1 115 ? -6.572 20.878 -16.262 1.00 45.22 115 THR A N 1
ATOM 876 C CA . THR A 1 115 ? -6.127 22.283 -16.137 1.00 45.22 115 THR A CA 1
ATOM 877 C C . THR A 1 115 ? -4.942 22.595 -17.057 1.00 45.22 115 THR A C 1
ATOM 879 O O . THR A 1 115 ? -3.880 23.043 -16.636 1.00 45.22 115 THR A O 1
ATOM 882 N N . THR A 1 116 ? -5.089 22.419 -18.370 1.00 46.12 116 THR A N 1
ATOM 883 C CA . THR A 1 116 ? -4.217 23.126 -19.327 1.00 46.12 116 THR A CA 1
ATOM 884 C C . THR A 1 116 ? -5.037 23.531 -20.542 1.00 46.12 116 THR A C 1
ATOM 886 O O . THR A 1 116 ? -5.451 22.691 -21.337 1.00 46.12 116 THR A O 1
ATOM 889 N N . ARG A 1 117 ? -5.302 24.838 -20.696 1.00 43.59 117 ARG A N 1
ATOM 890 C CA . ARG A 1 117 ? -5.833 25.369 -21.960 1.00 43.59 117 ARG A CA 1
ATOM 891 C C . ARG A 1 117 ? -4.865 25.005 -23.084 1.00 43.59 117 ARG A C 1
ATOM 893 O O . ARG A 1 117 ? -3.651 25.102 -22.916 1.00 43.59 117 ARG A O 1
ATOM 900 N N . SER A 1 118 ? -5.420 24.608 -24.227 1.00 42.12 118 SER A N 1
ATOM 901 C CA . SER A 1 118 ? -4.676 24.183 -25.416 1.00 42.12 118 SER A CA 1
ATOM 902 C C . SER A 1 118 ? -3.956 25.359 -26.090 1.00 42.12 118 SER A C 1
ATOM 904 O O . SER A 1 118 ? -4.363 25.841 -27.144 1.00 42.12 118 SER A O 1
ATOM 906 N N . THR A 1 119 ? -2.862 25.807 -25.486 1.00 47.09 119 THR A N 1
ATOM 907 C CA . THR A 1 119 ? -1.868 26.693 -26.100 1.00 47.09 119 THR A CA 1
ATOM 908 C C . THR A 1 119 ? -0.794 25.815 -26.764 1.00 47.09 119 THR A C 1
ATOM 910 O O . THR A 1 119 ? -0.536 24.720 -26.261 1.00 47.09 119 THR A O 1
ATOM 913 N N . PRO A 1 120 ? -0.124 26.229 -27.856 1.00 46.78 120 PRO A N 1
ATOM 914 C CA . PRO A 1 120 ? 0.907 25.411 -28.511 1.00 46.78 120 PRO A CA 1
ATOM 915 C C . PRO A 1 120 ? 2.024 24.905 -27.575 1.00 46.78 120 PRO A C 1
ATOM 917 O O . PRO A 1 120 ? 2.501 23.788 -27.752 1.00 46.78 120 PRO A O 1
ATOM 920 N N . GLY A 1 121 ? 2.363 25.651 -26.513 1.00 47.62 121 GLY A N 1
ATOM 921 C CA . GLY A 1 121 ? 3.275 25.187 -25.452 1.00 47.62 121 GLY A CA 1
ATOM 922 C C . GLY A 1 121 ? 2.698 24.094 -24.533 1.00 47.62 121 GLY A C 1
ATOM 923 O O . GLY A 1 121 ? 3.440 23.283 -23.988 1.00 47.62 121 GLY A O 1
ATOM 924 N N . GLY A 1 122 ? 1.372 24.004 -24.410 1.00 43.59 122 GLY A N 1
ATOM 925 C CA . GLY A 1 122 ? 0.667 23.001 -23.607 1.00 43.59 122 GLY A CA 1
ATOM 926 C C . GLY A 1 122 ? 0.630 21.605 -24.236 1.00 43.59 122 GLY A C 1
ATOM 927 O O . GLY A 1 122 ? 0.520 20.628 -23.507 1.00 43.59 122 GLY A O 1
ATOM 928 N N . LYS A 1 123 ? 0.796 21.465 -25.561 1.00 49.91 123 LYS A N 1
ATOM 929 C CA . LYS A 1 123 ? 0.927 20.140 -26.208 1.00 49.91 123 LYS A CA 1
ATOM 930 C C . LYS A 1 123 ? 2.262 19.460 -25.887 1.00 49.91 123 LYS A C 1
ATOM 932 O O . LYS A 1 123 ? 2.307 18.239 -25.776 1.00 49.91 123 LYS A O 1
ATOM 937 N N . LEU A 1 124 ? 3.315 20.249 -25.671 1.00 49.84 124 LEU A N 1
ATOM 938 C CA . LEU A 1 124 ? 4.607 19.759 -25.182 1.00 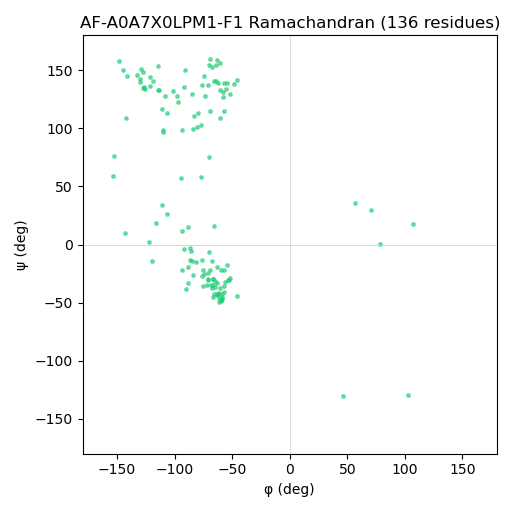49.84 124 LEU A CA 1
ATOM 939 C C . LEU A 1 124 ? 4.500 19.263 -23.732 1.00 49.84 124 LEU A C 1
ATOM 941 O O . LEU A 1 124 ? 5.046 18.215 -23.406 1.00 49.84 124 LEU A O 1
ATOM 945 N N . ILE A 1 125 ? 3.705 19.940 -22.896 1.00 50.75 125 ILE A N 1
ATOM 946 C CA . ILE A 1 125 ? 3.438 19.508 -21.515 1.00 50.75 125 ILE A CA 1
ATOM 947 C C . ILE A 1 125 ? 2.453 18.327 -21.469 1.00 50.75 125 ILE A C 1
ATOM 949 O O . ILE A 1 125 ? 2.645 17.413 -20.678 1.00 50.75 125 ILE A O 1
ATOM 953 N N . GLY A 1 126 ? 1.452 18.266 -22.352 1.00 46.84 126 GLY A N 1
ATOM 954 C CA . GLY A 1 126 ? 0.486 17.160 -22.424 1.00 46.84 126 GLY A CA 1
ATOM 955 C C . GLY A 1 126 ? 1.109 15.817 -22.825 1.00 46.84 126 GLY A C 1
ATOM 956 O O . GLY A 1 126 ? 0.685 14.770 -22.340 1.00 46.84 126 GLY A O 1
ATOM 957 N N . LEU A 1 127 ? 2.168 15.839 -23.641 1.00 48.34 127 LEU A N 1
ATOM 958 C CA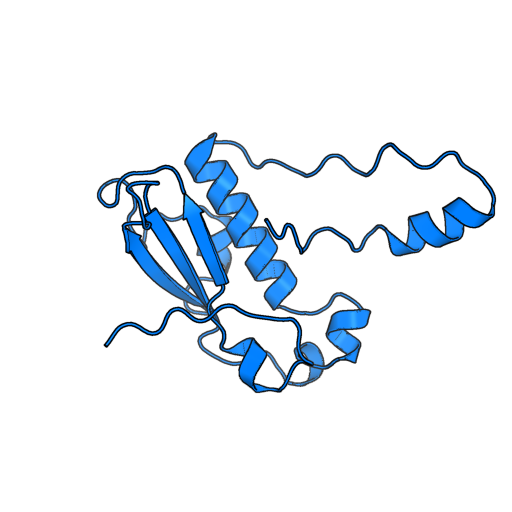 . LEU A 1 127 ? 2.991 14.657 -23.929 1.00 48.34 127 LEU A CA 1
ATOM 959 C C . LEU A 1 127 ? 3.914 14.275 -22.759 1.00 48.34 127 LEU A C 1
ATOM 961 O O . LEU A 1 127 ? 4.233 13.099 -22.604 1.00 48.34 127 LEU A O 1
ATOM 965 N N . MET A 1 128 ? 4.281 15.229 -21.898 1.00 46.81 128 MET A N 1
ATOM 966 C CA . MET A 1 128 ? 5.076 14.977 -20.688 1.00 46.81 128 MET A CA 1
ATOM 967 C C . MET A 1 128 ? 4.237 14.634 -19.445 1.00 46.81 128 MET A C 1
ATOM 969 O O . MET A 1 128 ? 4.753 14.033 -18.508 1.00 46.81 128 MET A O 1
ATOM 973 N N . SER A 1 129 ? 2.941 14.955 -19.430 1.00 43.56 129 SER A N 1
ATOM 974 C CA . SER A 1 129 ? 2.059 14.775 -18.269 1.00 43.56 129 SER A CA 1
ATOM 975 C C . SER A 1 129 ? 1.436 13.379 -18.172 1.00 43.56 129 SER A C 1
ATOM 977 O O . SER A 1 129 ? 0.888 13.026 -17.131 1.00 43.56 129 SER A O 1
ATOM 979 N N . ARG A 1 130 ? 1.642 12.503 -19.167 1.00 41.78 130 ARG A N 1
ATOM 980 C CA . ARG A 1 130 ? 1.286 11.068 -19.094 1.00 41.78 130 ARG A CA 1
ATOM 981 C C . ARG A 1 130 ? 2.122 10.287 -18.048 1.00 41.78 130 ARG A C 1
ATOM 983 O O . ARG A 1 130 ? 2.216 9.069 -18.106 1.00 41.78 130 ARG A O 1
ATOM 990 N N . ARG A 1 131 ? 2.795 11.001 -17.141 1.00 49.81 131 ARG A N 1
ATOM 991 C CA . ARG A 1 131 ? 3.972 10.568 -16.385 1.00 49.81 131 ARG A CA 1
ATOM 992 C C . ARG A 1 131 ? 4.013 11.070 -14.937 1.00 49.81 131 ARG A C 1
ATOM 994 O O . ARG A 1 131 ? 5.037 10.933 -14.278 1.00 49.81 131 ARG A O 1
ATOM 1001 N N . ALA A 1 132 ? 2.927 11.652 -14.434 1.00 45.56 132 ALA A N 1
ATOM 1002 C CA . ALA A 1 132 ? 2.854 12.181 -13.069 1.00 45.56 132 ALA A CA 1
ATOM 1003 C C . ALA A 1 132 ? 1.911 11.367 -12.162 1.00 45.56 132 ALA A C 1
ATOM 1005 O O . ALA A 1 132 ? 1.272 11.925 -11.280 1.00 45.56 132 ALA A O 1
ATOM 1006 N N . ASP A 1 133 ? 1.825 10.048 -12.364 1.00 45.25 133 ASP A N 1
ATOM 1007 C CA . ASP A 1 133 ? 0.922 9.165 -11.600 1.00 45.25 133 ASP A CA 1
ATOM 1008 C C . ASP A 1 133 ? 1.573 8.495 -10.367 1.00 45.25 133 ASP A C 1
ATOM 1010 O O . ASP A 1 133 ? 1.012 7.580 -9.768 1.00 45.25 133 ASP A O 1
ATOM 1014 N N . GLY A 1 134 ? 2.773 8.926 -9.960 1.00 44.81 134 GLY A N 1
ATOM 1015 C CA . GLY A 1 134 ? 3.613 8.146 -9.039 1.00 44.81 134 GLY A CA 1
ATOM 1016 C C . GLY A 1 134 ? 4.050 8.799 -7.728 1.00 44.81 134 GLY A C 1
ATOM 1017 O O . GLY A 1 134 ? 4.825 8.168 -7.005 1.00 44.81 134 GLY A O 1
ATOM 1018 N N . GLU A 1 135 ? 3.636 10.030 -7.414 1.00 50.25 135 GLU A N 1
ATOM 1019 C CA . GLU A 1 135 ? 4.214 10.761 -6.275 1.00 50.25 135 GLU A CA 1
ATOM 1020 C C . GLU A 1 135 ? 3.245 11.789 -5.671 1.00 50.25 135 GLU A C 1
ATOM 1022 O O . GLU A 1 135 ? 3.352 12.995 -5.867 1.00 50.25 135 GLU A O 1
ATOM 1027 N N . GLY A 1 136 ? 2.274 11.288 -4.904 1.00 35.31 136 GLY A N 1
ATOM 1028 C CA . GLY A 1 136 ? 1.615 12.079 -3.869 1.00 35.31 136 GLY A CA 1
ATOM 1029 C C . GLY A 1 136 ? 2.460 12.019 -2.600 1.00 35.31 136 GLY A C 1
ATOM 1030 O O . GLY A 1 136 ? 2.425 11.018 -1.888 1.00 35.31 136 GLY A O 1
ATOM 1031 N N . VAL A 1 137 ? 3.250 13.060 -2.351 1.00 45.53 137 VAL A N 1
ATOM 1032 C CA . VAL A 1 137 ? 3.907 13.304 -1.061 1.00 45.53 137 VAL A CA 1
ATOM 1033 C C . VAL A 1 137 ? 3.025 14.292 -0.300 1.00 45.53 137 VAL A C 1
ATOM 1035 O O . VAL A 1 137 ? 2.724 15.364 -0.825 1.00 45.53 137 VAL A O 1
ATOM 1038 N N . LEU A 1 138 ? 2.582 13.890 0.894 1.00 32.47 138 LEU A N 1
ATOM 1039 C CA . LEU A 1 138 ? 2.078 14.790 1.936 1.00 32.47 138 LEU A CA 1
ATOM 1040 C C . LEU A 1 138 ? 3.260 15.350 2.732 1.00 32.47 138 LEU A C 1
ATOM 1042 O O . LEU A 1 138 ? 4.209 14.566 2.975 1.00 32.47 138 LEU A O 1
#

Foldseek 3Di:
DDDDDDDDDDDDDPCVQQDKDKDFAQAALVVDDPVPQDPLVCVCPPQKDWDWDQDPPRSHIMIIIHGPDRDPVVLVDPVVLVVVSNVVQSVQQSVQQSRCCRHPVGRDDPDQDPDDDPDVVVVVVVVVSVRPSRDDDD

Mean predicted aligned error: 14.05 Å